Protein AF-I3S7K6-F1 (afdb_monomer_lite)

Structure (mmCIF, N/CA/C/O backbone):
data_AF-I3S7K6-F1
#
_entry.id   AF-I3S7K6-F1
#
loop_
_atom_site.group_PDB
_atom_site.id
_atom_site.type_symbol
_atom_site.label_atom_id
_atom_site.label_alt_id
_atom_site.label_comp_id
_atom_site.label_asym_id
_atom_site.label_entity_id
_atom_site.label_seq_id
_atom_site.pdbx_PDB_ins_code
_atom_site.Cartn_x
_atom_site.Cartn_y
_atom_site.Cartn_z
_atom_site.occupancy
_atom_site.B_iso_or_equiv
_atom_site.auth_seq_id
_atom_site.auth_comp_id
_atom_site.auth_asym_id
_atom_site.auth_atom_id
_atom_site.pdbx_PDB_model_num
ATOM 1 N N . MET A 1 1 ? 3.385 -11.908 -2.316 1.00 62.88 1 MET A N 1
ATOM 2 C CA . MET A 1 1 ? 3.476 -10.774 -3.257 1.00 62.88 1 MET A CA 1
ATOM 3 C C . MET A 1 1 ? 2.268 -10.832 -4.179 1.00 62.88 1 MET A C 1
ATOM 5 O O . MET A 1 1 ? 1.941 -11.919 -4.640 1.00 62.88 1 MET A O 1
ATOM 9 N N . MET A 1 2 ? 1.582 -9.712 -4.380 1.00 78.38 2 MET A N 1
ATOM 10 C CA . MET A 1 2 ? 0.401 -9.583 -5.239 1.00 78.38 2 MET A CA 1
ATOM 11 C C . MET A 1 2 ? 0.610 -8.304 -6.048 1.00 78.38 2 MET A C 1
ATOM 13 O O . MET A 1 2 ? 0.231 -7.264 -5.542 1.00 78.38 2 MET A O 1
ATOM 17 N N . PRO A 1 3 ? 1.261 -8.314 -7.224 1.00 75.12 3 PRO A N 1
ATOM 18 C CA . PRO A 1 3 ? 1.303 -7.109 -8.045 1.00 75.12 3 PRO A CA 1
ATOM 19 C C . PRO A 1 3 ? -0.123 -6.767 -8.487 1.00 75.12 3 PRO A C 1
ATOM 21 O O . PRO A 1 3 ? -0.871 -7.648 -8.923 1.00 75.12 3 PRO A O 1
ATOM 24 N N . VAL A 1 4 ? -0.511 -5.505 -8.337 1.00 77.06 4 VAL A N 1
ATOM 25 C CA . VAL A 1 4 ? -1.852 -5.018 -8.658 1.00 77.06 4 VAL A CA 1
ATOM 26 C C . VAL A 1 4 ? -1.750 -4.012 -9.777 1.00 77.06 4 VAL A C 1
ATOM 28 O O . VAL A 1 4 ? -1.205 -2.937 -9.586 1.00 77.06 4 VAL A O 1
ATOM 31 N N . SER A 1 5 ? -2.333 -4.352 -10.924 1.00 71.62 5 SER A N 1
ATOM 32 C CA . SER A 1 5 ? -2.438 -3.407 -12.026 1.00 71.62 5 SER A CA 1
ATOM 33 C C . SER A 1 5 ? -3.474 -2.334 -11.723 1.00 71.62 5 SER A C 1
ATOM 35 O O . SER A 1 5 ? -4.643 -2.653 -11.490 1.00 71.62 5 SER A O 1
ATOM 37 N N . GLY A 1 6 ? -3.087 -1.066 -11.849 1.00 65.19 6 GLY A N 1
ATOM 38 C CA . GLY A 1 6 ? -4.012 0.066 -11.722 1.00 65.19 6 GLY A CA 1
ATOM 39 C C . GLY A 1 6 ? -5.113 0.153 -12.796 1.00 65.19 6 GLY A C 1
ATOM 40 O O . GLY A 1 6 ? -5.958 1.040 -12.717 1.00 65.19 6 GLY A O 1
ATOM 41 N N . ILE A 1 7 ? -5.112 -0.719 -13.816 1.00 63.28 7 ILE A N 1
ATOM 42 C CA . ILE A 1 7 ? -6.109 -0.716 -14.908 1.00 63.28 7 ILE A CA 1
ATOM 43 C C . ILE A 1 7 ? -6.975 -1.981 -14.976 1.00 63.28 7 ILE A C 1
ATOM 45 O O . ILE A 1 7 ? -8.053 -1.941 -15.560 1.00 63.28 7 ILE A O 1
ATOM 49 N N . ASN A 1 8 ? -6.528 -3.095 -14.391 1.00 70.81 8 ASN A N 1
ATOM 50 C CA . ASN A 1 8 ? -7.178 -4.404 -14.511 1.00 70.81 8 ASN A CA 1
ATOM 51 C C . ASN A 1 8 ? -7.414 -5.019 -13.126 1.00 70.81 8 ASN A C 1
ATOM 53 O O . ASN A 1 8 ? -6.878 -6.081 -12.805 1.00 70.81 8 ASN A O 1
ATOM 57 N N . ILE A 1 9 ? -8.210 -4.340 -12.300 1.00 77.81 9 ILE A N 1
ATOM 58 C CA . ILE A 1 9 ? -8.563 -4.788 -10.952 1.00 77.81 9 ILE A CA 1
ATOM 59 C C . ILE A 1 9 ? -10.074 -4.717 -10.723 1.00 77.81 9 ILE A C 1
ATOM 61 O O . ILE A 1 9 ? -10.743 -3.772 -11.130 1.00 77.81 9 ILE A O 1
ATOM 65 N N . ALA A 1 10 ? -10.596 -5.729 -10.033 1.00 82.12 10 ALA A N 1
ATOM 66 C CA . ALA A 1 10 ? -11.910 -5.705 -9.412 1.00 82.12 10 ALA A CA 1
ATOM 67 C C . ALA A 1 10 ? -11.723 -5.879 -7.904 1.00 82.12 10 ALA A C 1
ATOM 69 O O . ALA A 1 10 ? -10.926 -6.710 -7.466 1.00 82.12 10 ALA A O 1
ATOM 70 N N . PHE A 1 11 ? -12.450 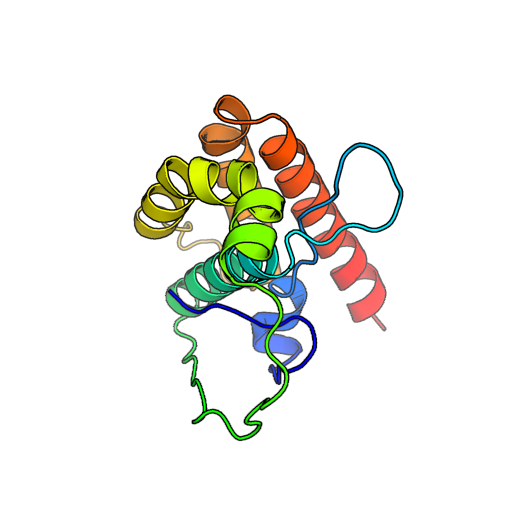-5.097 -7.115 1.00 87.19 11 PHE A N 1
ATOM 71 C CA . PHE A 1 11 ? -12.365 -5.130 -5.662 1.00 87.19 11 PHE A CA 1
ATOM 72 C C . PHE A 1 11 ? -13.729 -4.830 -5.042 1.00 87.19 11 PHE A C 1
ATOM 74 O O . PHE A 1 11 ? -14.579 -4.186 -5.659 1.00 87.19 11 PHE A O 1
ATOM 81 N N . ASN A 1 12 ? -13.937 -5.302 -3.814 1.00 90.69 12 ASN A N 1
ATOM 82 C CA . ASN A 1 12 ? -15.081 -4.882 -3.019 1.00 90.69 12 ASN A CA 1
ATOM 83 C C . ASN A 1 12 ? -14.754 -3.520 -2.389 1.00 90.69 12 ASN A C 1
ATOM 85 O O . ASN A 1 12 ? -13.824 -3.411 -1.588 1.00 90.69 12 ASN A O 1
ATOM 89 N N . ARG A 1 13 ? -15.518 -2.492 -2.775 1.00 90.38 13 ARG A N 1
ATOM 90 C CA . ARG A 1 13 ? -15.319 -1.107 -2.333 1.00 90.38 13 ARG A CA 1
ATOM 91 C C . ARG A 1 13 ? -15.381 -0.959 -0.812 1.00 90.38 13 ARG A C 1
ATOM 93 O O . ARG A 1 13 ? -14.544 -0.255 -0.266 1.00 90.38 13 ARG A O 1
ATOM 100 N N . GLU A 1 14 ? -16.330 -1.619 -0.158 1.00 90.00 14 GLU A N 1
ATOM 101 C CA . GLU A 1 14 ? -16.523 -1.545 1.297 1.00 90.00 14 GLU A CA 1
ATOM 102 C C . GLU A 1 14 ? -15.428 -2.300 2.051 1.00 90.00 14 GLU A C 1
ATOM 104 O O . GLU A 1 14 ? -15.006 -1.878 3.119 1.00 90.00 14 GLU A O 1
ATOM 109 N N . ALA A 1 15 ? -14.938 -3.407 1.489 1.00 91.56 15 ALA A N 1
ATOM 110 C CA . ALA A 1 15 ? -13.953 -4.239 2.172 1.00 91.56 15 ALA A CA 1
ATOM 111 C C . ALA A 1 15 ? -12.524 -3.683 2.086 1.00 91.56 15 ALA A C 1
ATOM 113 O O . ALA A 1 15 ? -11.760 -3.810 3.037 1.00 91.56 15 ALA A O 1
ATOM 114 N N . VAL A 1 16 ? -12.125 -3.146 0.925 1.00 91.62 16 VAL A N 1
ATOM 115 C CA . VAL A 1 16 ? -10.719 -2.777 0.669 1.00 91.62 16 VAL A CA 1
ATOM 116 C C . VAL A 1 16 ? -10.541 -1.459 -0.073 1.00 91.62 16 VAL A C 1
ATOM 118 O O . VAL A 1 16 ? -9.407 -1.089 -0.340 1.00 91.62 16 VAL A O 1
ATOM 121 N N . GLY A 1 17 ? -11.610 -0.735 -0.412 1.00 90.81 17 GLY A N 1
ATOM 122 C CA . GLY A 1 17 ? -11.538 0.505 -1.195 1.00 90.81 17 GLY A CA 1
ATOM 123 C C . GLY A 1 17 ? -10.483 1.522 -0.730 1.00 90.81 17 GLY A C 1
ATOM 124 O O . GLY A 1 17 ? -9.678 1.943 -1.563 1.00 90.81 17 GLY A O 1
ATOM 125 N N . PRO A 1 18 ? -10.394 1.846 0.573 1.00 92.12 18 PRO A N 1
ATOM 126 C CA . PRO A 1 18 ? -9.353 2.730 1.103 1.00 92.12 18 PRO A CA 1
ATOM 127 C C . PRO A 1 18 ? -7.928 2.232 0.841 1.00 92.12 18 PRO A C 1
ATOM 129 O O . PRO A 1 18 ? -7.022 3.036 0.660 1.00 92.12 18 PRO A O 1
ATOM 132 N N . ALA A 1 19 ? -7.721 0.914 0.768 1.00 91.44 19 ALA A N 1
ATOM 133 C CA . ALA A 1 19 ? -6.420 0.302 0.509 1.00 91.44 19 ALA A CA 1
ATOM 134 C C . ALA A 1 19 ? -5.970 0.397 -0.961 1.00 91.44 19 ALA A C 1
ATOM 136 O O . ALA A 1 19 ? -4.822 0.070 -1.264 1.00 91.44 19 ALA A O 1
ATOM 137 N N . LEU A 1 20 ? -6.830 0.855 -1.880 1.00 87.50 20 LEU A N 1
ATOM 138 C CA . LEU A 1 20 ? -6.481 1.105 -3.284 1.00 87.50 20 LEU A CA 1
ATOM 139 C C . LEU A 1 20 ? -5.826 2.489 -3.420 1.00 87.50 20 LEU A C 1
ATOM 141 O O . LEU A 1 20 ? -6.355 3.394 -4.063 1.00 87.50 20 LEU A O 1
ATOM 145 N N . ILE A 1 21 ? -4.671 2.643 -2.776 1.00 76.62 21 ILE A N 1
ATOM 146 C CA . ILE A 1 21 ? -3.908 3.890 -2.716 1.00 76.62 21 ILE A CA 1
ATOM 147 C C . ILE A 1 21 ? -3.127 4.151 -4.017 1.00 76.62 21 ILE A C 1
ATOM 149 O O . ILE A 1 21 ? -2.320 3.316 -4.424 1.00 76.62 21 ILE A O 1
ATOM 153 N N . PRO A 1 22 ? -3.269 5.326 -4.651 1.00 64.69 22 PRO A N 1
ATOM 154 C CA . PRO A 1 22 ? -2.347 5.778 -5.687 1.00 64.69 22 PRO A CA 1
ATOM 155 C C . PRO A 1 22 ? -1.151 6.461 -5.010 1.00 64.69 22 PRO A C 1
ATOM 157 O O . PRO A 1 22 ? -1.142 7.677 -4.832 1.00 64.69 22 PRO A O 1
ATOM 160 N N . ALA A 1 23 ? -0.172 5.692 -4.537 1.00 55.66 23 ALA A N 1
ATOM 161 C CA . ALA A 1 23 ? 0.835 6.220 -3.613 1.00 55.66 23 ALA A CA 1
ATOM 162 C C . ALA A 1 23 ? 2.272 6.165 -4.138 1.00 55.66 23 ALA A C 1
ATOM 164 O O . ALA A 1 23 ? 3.159 5.789 -3.386 1.00 55.66 23 ALA A O 1
ATOM 165 N N . LEU A 1 24 ? 2.532 6.585 -5.380 1.00 53.09 24 LEU A N 1
ATOM 166 C CA . LEU A 1 24 ? 3.887 6.930 -5.831 1.00 53.09 24 LEU A CA 1
ATOM 167 C C . LEU A 1 24 ? 3.850 8.139 -6.779 1.00 53.09 24 LEU A C 1
ATOM 169 O O . LEU A 1 24 ? 3.498 8.038 -7.951 1.00 53.09 24 LEU A O 1
ATOM 173 N N . LYS A 1 25 ? 4.226 9.314 -6.257 1.00 48.62 25 LYS A N 1
ATOM 174 C CA . LYS A 1 25 ? 4.380 10.552 -7.033 1.00 48.62 25 LYS A CA 1
ATOM 175 C C . LYS A 1 25 ? 5.856 10.783 -7.348 1.00 48.62 25 LYS A C 1
ATOM 177 O O . LYS A 1 25 ? 6.712 10.646 -6.479 1.00 48.62 25 LYS A O 1
ATOM 182 N N . LEU A 1 26 ? 6.146 11.160 -8.587 1.00 50.78 26 LEU A N 1
ATOM 183 C CA . LEU A 1 26 ? 7.501 11.405 -9.071 1.00 50.78 26 LEU A CA 1
ATOM 184 C C . LEU A 1 26 ? 7.959 12.849 -8.938 1.00 50.78 26 LEU A C 1
ATOM 186 O O . LEU A 1 26 ? 7.178 13.786 -9.115 1.00 50.78 26 LEU A O 1
ATOM 190 N N . ALA A 1 27 ? 9.267 13.010 -8.757 1.00 41.16 27 ALA A N 1
ATOM 191 C CA . ALA A 1 27 ? 9.950 14.268 -9.005 1.00 41.16 27 ALA A CA 1
ATOM 192 C C . ALA A 1 27 ? 10.075 14.512 -10.522 1.00 41.16 27 ALA A C 1
ATOM 194 O O . ALA A 1 27 ? 10.491 13.623 -11.261 1.00 41.16 27 ALA A O 1
ATOM 195 N N . GLY A 1 28 ? 9.739 15.721 -10.984 1.00 45.34 28 GLY A N 1
ATOM 196 C CA . GLY A 1 28 ? 10.164 16.223 -12.298 1.00 45.34 28 GLY A CA 1
ATOM 197 C C . GLY A 1 28 ? 9.065 16.639 -13.278 1.00 45.34 28 GLY A C 1
ATOM 198 O O . GLY A 1 28 ? 9.101 17.777 -13.725 1.00 45.34 28 GLY A O 1
ATOM 199 N N . GLU A 1 29 ? 8.106 15.777 -13.650 1.00 42.69 29 GLU A N 1
ATOM 200 C CA . GLU A 1 29 ? 7.391 15.992 -14.937 1.00 42.69 29 GLU A CA 1
ATOM 201 C C . GLU A 1 29 ? 5.895 15.628 -15.001 1.00 42.69 29 GLU A C 1
ATOM 203 O O . GLU A 1 29 ? 5.348 15.418 -16.079 1.00 42.69 29 GLU A O 1
ATOM 208 N N . GLY A 1 30 ? 5.161 15.563 -13.892 1.00 42.41 30 GLY A N 1
ATOM 209 C CA . GLY A 1 30 ? 3.688 15.508 -13.947 1.00 42.41 30 GLY A CA 1
ATOM 210 C C . GLY A 1 30 ? 3.043 14.243 -14.550 1.00 42.41 30 GLY A C 1
ATOM 211 O O . GLY A 1 30 ? 1.851 14.053 -14.333 1.00 42.41 30 GLY A O 1
ATOM 212 N N . LYS A 1 31 ? 3.774 13.348 -15.226 1.00 46.38 31 LYS A N 1
ATOM 213 C CA . LYS A 1 31 ? 3.367 11.974 -15.562 1.00 46.38 31 LYS A CA 1
ATOM 214 C C . LYS A 1 31 ? 4.592 11.099 -15.792 1.00 46.38 31 LYS A C 1
ATOM 216 O O . LYS A 1 31 ? 5.068 10.983 -16.911 1.00 46.38 31 LYS A O 1
ATOM 221 N N . PHE A 1 32 ? 5.024 10.401 -14.759 1.00 47.44 32 PHE A N 1
ATOM 222 C CA . PHE A 1 32 ? 5.657 9.108 -14.954 1.00 47.44 32 PHE A CA 1
ATOM 223 C C . PHE A 1 32 ? 5.075 8.183 -13.872 1.00 47.44 32 PHE A C 1
ATOM 225 O O . PHE A 1 32 ? 4.836 8.575 -12.731 1.00 47.44 32 PHE A O 1
ATOM 232 N N . ARG A 1 33 ? 4.718 6.978 -14.283 1.00 51.03 33 ARG A N 1
ATOM 233 C CA . ARG A 1 33 ? 4.445 5.861 -13.391 1.00 51.03 33 ARG A CA 1
ATOM 234 C C . ARG A 1 33 ? 5.743 5.074 -13.368 1.00 51.03 33 ARG A C 1
ATOM 236 O O . ARG A 1 33 ? 6.310 4.857 -14.440 1.00 51.03 33 ARG A O 1
ATOM 243 N N . TRP A 1 34 ? 6.206 4.612 -12.212 1.00 51.53 34 TRP A N 1
ATOM 244 C CA . TRP A 1 34 ? 7.078 3.439 -12.240 1.00 51.53 34 TRP A CA 1
ATOM 245 C C . TRP A 1 34 ? 6.156 2.259 -12.501 1.00 51.53 34 TRP A C 1
ATOM 247 O O . TRP A 1 34 ? 5.825 1.564 -11.557 1.00 51.53 34 TRP A O 1
ATOM 257 N N . GLU A 1 35 ? 5.631 2.131 -13.722 1.00 67.25 35 GLU A N 1
ATOM 258 C CA . GLU A 1 35 ? 4.456 1.304 -14.038 1.00 67.25 35 GLU A CA 1
ATOM 259 C C . GLU A 1 35 ? 4.475 -0.020 -13.271 1.00 67.25 35 GLU A C 1
ATOM 261 O O . GLU A 1 35 ? 3.572 -0.306 -12.488 1.00 67.25 35 GLU A O 1
ATOM 266 N N . THR A 1 36 ? 5.585 -0.749 -13.387 1.00 72.62 36 THR A N 1
ATOM 267 C CA . THR A 1 36 ? 5.759 -2.040 -12.729 1.00 72.62 36 THR A CA 1
ATOM 268 C C . THR A 1 36 ? 5.986 -1.931 -11.216 1.00 72.62 36 THR A C 1
ATOM 270 O O . THR A 1 36 ? 5.397 -2.689 -10.447 1.00 72.62 36 THR A O 1
ATOM 273 N N . VAL A 1 37 ? 6.845 -1.018 -10.755 1.00 78.69 37 VAL A N 1
ATOM 274 C CA . VAL A 1 37 ? 7.209 -0.898 -9.326 1.00 78.69 37 VAL A CA 1
ATOM 275 C C . VAL A 1 37 ? 6.055 -0.330 -8.499 1.00 78.69 37 VAL A C 1
ATOM 277 O O . VAL A 1 37 ? 5.847 -0.758 -7.368 1.00 78.69 37 VAL A O 1
ATOM 280 N N . GLU A 1 38 ? 5.263 0.572 -9.069 1.00 78.88 38 GLU A N 1
ATOM 281 C CA . GLU A 1 38 ? 4.036 1.096 -8.477 1.00 78.88 38 GLU A CA 1
ATOM 282 C C . GLU A 1 38 ? 2.972 0.010 -8.356 1.00 78.88 38 GLU A C 1
ATOM 284 O O . GLU A 1 38 ? 2.418 -0.171 -7.272 1.00 78.88 38 GLU A O 1
ATOM 289 N N . ASP A 1 39 ? 2.754 -0.780 -9.410 1.00 81.19 39 ASP A N 1
ATOM 290 C CA . ASP A 1 39 ? 1.843 -1.925 -9.357 1.00 81.19 39 ASP A CA 1
ATOM 291 C C . ASP A 1 39 ? 2.276 -2.935 -8.269 1.00 81.19 39 ASP A C 1
ATOM 293 O O . ASP A 1 39 ? 1.440 -3.510 -7.559 1.00 81.19 39 ASP A O 1
ATOM 297 N N . ILE A 1 40 ? 3.587 -3.144 -8.086 1.00 86.12 40 ILE A N 1
ATOM 298 C CA . ILE A 1 40 ? 4.116 -3.990 -7.007 1.00 86.12 40 ILE A CA 1
ATOM 299 C C . ILE A 1 40 ? 3.902 -3.334 -5.634 1.00 86.12 40 ILE A C 1
ATOM 301 O O . ILE A 1 40 ? 3.426 -4.013 -4.725 1.00 86.12 40 ILE A O 1
ATOM 305 N N . TRP A 1 41 ? 4.221 -2.048 -5.471 1.00 87.69 41 TRP A N 1
ATOM 306 C CA . TRP A 1 41 ? 4.039 -1.286 -4.228 1.00 87.69 41 TRP A CA 1
ATOM 307 C C . TRP A 1 41 ? 2.583 -1.310 -3.761 1.00 87.69 41 TRP A C 1
ATOM 309 O O . TRP A 1 41 ? 2.288 -1.829 -2.684 1.00 87.69 41 TRP A O 1
ATOM 319 N N . CYS A 1 42 ? 1.664 -0.827 -4.600 1.00 87.38 42 CYS A N 1
ATOM 320 C CA . CYS A 1 42 ? 0.230 -0.787 -4.316 1.00 87.38 42 CYS A CA 1
ATOM 321 C C . CYS A 1 42 ? -0.299 -2.188 -3.997 1.00 87.38 42 CYS A C 1
ATOM 323 O O . CYS A 1 42 ? -1.072 -2.391 -3.059 1.00 87.38 42 CYS A O 1
ATOM 325 N N . GLY A 1 43 ? 0.192 -3.172 -4.745 1.00 89.69 43 GLY A N 1
ATOM 326 C CA . GLY A 1 43 ? -0.100 -4.572 -4.541 1.00 89.69 43 GLY A CA 1
ATOM 327 C C . GLY A 1 43 ? 0.366 -5.149 -3.199 1.00 89.69 43 GLY A C 1
ATOM 328 O O . GLY A 1 43 ? -0.355 -5.918 -2.562 1.00 89.69 43 GLY A O 1
ATOM 329 N N . MET A 1 44 ? 1.553 -4.771 -2.723 1.00 91.88 44 MET A N 1
ATOM 330 C CA . MET A 1 44 ? 2.045 -5.171 -1.402 1.00 91.88 44 MET A CA 1
ATOM 331 C C . MET A 1 44 ? 1.278 -4.483 -0.274 1.00 91.88 44 MET A C 1
ATOM 333 O O . MET A 1 44 ? 0.929 -5.160 0.694 1.00 91.88 44 MET A O 1
ATOM 337 N N . CYS A 1 45 ? 0.948 -3.198 -0.428 1.00 92.94 45 CYS A N 1
ATOM 338 C CA . CYS A 1 45 ? 0.117 -2.464 0.524 1.00 92.94 45 CYS A CA 1
ATOM 339 C C . CYS A 1 45 ? -1.231 -3.161 0.726 1.00 92.94 45 CYS A C 1
ATOM 341 O O . CYS A 1 45 ? -1.544 -3.598 1.833 1.00 92.94 45 CYS A O 1
ATOM 343 N N . VAL A 1 46 ? -2.001 -3.362 -0.349 1.00 92.38 46 VAL A N 1
AT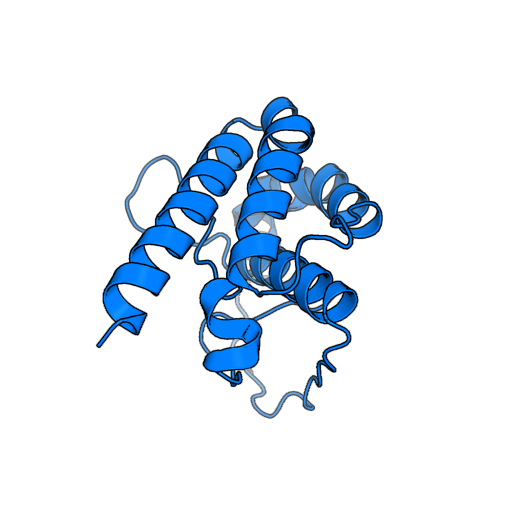OM 344 C CA . VAL A 1 46 ? -3.314 -4.011 -0.231 1.00 92.38 46 VAL A CA 1
ATOM 345 C C . VAL A 1 46 ? -3.192 -5.452 0.264 1.00 92.38 46 VAL A C 1
ATOM 347 O O . VAL A 1 46 ? -4.035 -5.900 1.033 1.00 92.38 46 VAL A O 1
ATOM 350 N N . LYS A 1 47 ? -2.120 -6.176 -0.090 1.00 93.44 47 LYS A N 1
ATOM 351 C CA . LYS A 1 47 ? -1.920 -7.552 0.381 1.00 93.44 47 LYS A CA 1
ATOM 352 C C . LYS A 1 47 ? -1.731 -7.633 1.892 1.00 93.44 47 LYS A C 1
ATOM 354 O O . LYS A 1 47 ? -2.337 -8.505 2.507 1.00 93.44 47 LYS A O 1
ATOM 359 N N . VAL A 1 48 ? -0.923 -6.750 2.480 1.00 95.44 48 VAL A N 1
ATOM 360 C CA . VAL A 1 48 ? -0.732 -6.704 3.939 1.00 95.44 48 VAL A CA 1
ATOM 361 C C . VAL A 1 48 ? -2.055 -6.403 4.644 1.00 95.44 48 VAL A C 1
ATOM 363 O O . VAL A 1 48 ? -2.375 -7.052 5.636 1.00 95.44 48 VAL A O 1
ATOM 366 N N . ILE A 1 49 ? -2.851 -5.480 4.100 1.00 95.75 49 ILE A N 1
ATOM 367 C CA . ILE A 1 49 ? -4.165 -5.125 4.656 1.00 95.75 49 ILE A CA 1
ATOM 368 C C . ILE A 1 49 ? -5.140 -6.297 4.545 1.00 95.75 49 ILE A C 1
ATOM 370 O O . ILE A 1 49 ? -5.767 -6.667 5.534 1.00 95.75 49 ILE A O 1
ATOM 374 N N . CYS A 1 50 ? -5.242 -6.927 3.373 1.00 95.31 50 CYS A N 1
ATOM 375 C CA . CYS A 1 50 ? -6.094 -8.096 3.185 1.00 95.31 50 CYS A CA 1
ATOM 376 C C . CYS A 1 50 ? -5.716 -9.230 4.140 1.00 95.31 50 CYS A C 1
ATOM 378 O O . CYS A 1 50 ? -6.602 -9.814 4.753 1.00 95.31 50 CYS A O 1
ATOM 380 N N . ASP A 1 51 ? -4.423 -9.517 4.305 1.00 95.94 51 ASP A N 1
ATOM 381 C CA . ASP A 1 51 ? -3.967 -10.561 5.227 1.00 95.94 51 ASP A CA 1
ATOM 382 C C . ASP A 1 51 ? -4.329 -10.247 6.675 1.00 95.94 51 ASP A C 1
ATOM 384 O O . ASP A 1 51 ? -4.791 -11.130 7.396 1.00 95.94 51 ASP A O 1
ATOM 388 N N . HIS A 1 52 ? -4.151 -8.991 7.087 1.00 97.62 52 HIS A N 1
ATOM 389 C CA . HIS A 1 52 ? -4.487 -8.534 8.432 1.00 97.62 52 HIS A CA 1
ATOM 390 C C . HIS A 1 52 ? -5.989 -8.627 8.722 1.00 97.62 52 HIS A C 1
ATOM 392 O O . HIS A 1 52 ? -6.387 -9.101 9.783 1.00 97.62 52 HIS A O 1
ATOM 398 N N . LEU A 1 53 ? -6.826 -8.245 7.755 1.00 97.12 53 LEU A N 1
ATOM 399 C CA . LEU A 1 53 ? -8.287 -8.298 7.858 1.00 97.12 53 LEU A CA 1
ATOM 400 C C . LEU A 1 53 ? -8.875 -9.696 7.576 1.00 97.12 53 LEU A C 1
ATOM 402 O O . LEU A 1 53 ? -10.092 -9.871 7.608 1.00 97.12 53 LEU A O 1
ATOM 406 N N . GLY A 1 54 ? -8.042 -10.700 7.276 1.00 96.31 54 GLY A N 1
ATOM 407 C CA . GLY A 1 54 ? -8.495 -12.058 6.954 1.00 96.31 54 GLY A CA 1
ATOM 408 C C . GLY A 1 54 ? -9.238 -12.171 5.615 1.00 96.31 54 GLY A C 1
ATOM 409 O O . GLY A 1 54 ? -10.048 -13.079 5.422 1.00 96.31 54 GLY A O 1
ATOM 410 N N . LEU A 1 55 ? -8.982 -11.252 4.684 1.00 94.75 55 LEU A N 1
ATOM 411 C CA . LEU A 1 55 ? -9.619 -11.187 3.375 1.00 94.75 55 LEU A CA 1
ATOM 412 C C . LEU A 1 55 ? -8.840 -11.996 2.333 1.00 94.75 55 LEU A C 1
ATOM 414 O O . LEU A 1 55 ? -7.631 -11.853 2.153 1.00 94.75 55 LEU A O 1
ATOM 418 N N . GLY A 1 56 ? -9.565 -12.831 1.592 1.00 90.94 56 GLY A N 1
ATOM 419 C CA . GLY A 1 56 ? -8.997 -13.618 0.504 1.00 90.94 56 GLY A CA 1
ATOM 420 C C . GLY A 1 56 ? -8.738 -12.779 -0.747 1.00 90.94 56 GLY A C 1
ATOM 421 O O . GLY A 1 56 ? -9.626 -12.087 -1.241 1.00 90.94 56 GLY A O 1
ATOM 422 N N . VAL A 1 57 ? -7.543 -12.918 -1.317 1.00 87.75 57 VAL A N 1
ATOM 423 C CA . VAL A 1 57 ? -7.192 -12.380 -2.636 1.00 87.75 57 VAL A CA 1
ATOM 424 C C . VAL A 1 57 ? -7.145 -13.519 -3.649 1.00 87.75 57 VAL A C 1
ATOM 426 O O . VAL A 1 57 ? -6.520 -14.551 -3.403 1.00 87.75 57 VAL A O 1
ATOM 429 N N . LYS A 1 58 ? -7.747 -13.314 -4.825 1.00 84.44 58 LYS A N 1
ATOM 430 C CA . LYS A 1 58 ? -7.663 -14.246 -5.953 1.00 84.44 58 LYS A CA 1
ATOM 431 C C . LYS A 1 58 ? -7.087 -13.550 -7.179 1.00 84.44 58 LYS A C 1
ATOM 433 O O . LYS A 1 58 ? -7.677 -12.599 -7.681 1.00 84.44 58 LYS A O 1
ATOM 438 N N . SER A 1 59 ? -5.983 -14.073 -7.703 1.00 75.31 59 SER A N 1
ATOM 439 C CA . SER A 1 59 ? -5.505 -13.738 -9.043 1.00 75.31 59 SER A CA 1
ATOM 440 C C . SER A 1 59 ? -6.119 -14.695 -10.068 1.00 75.31 59 SER A C 1
ATOM 442 O O . SER A 1 59 ? -6.206 -15.907 -9.855 1.00 75.31 59 SER A O 1
ATOM 444 N N . GLY A 1 60 ? -6.617 -14.140 -11.172 1.00 72.00 60 GLY A N 1
ATOM 445 C CA . GLY A 1 60 ? -7.053 -14.924 -12.326 1.00 72.00 60 GLY A CA 1
ATOM 446 C C . GLY A 1 60 ? -5.868 -15.372 -13.181 1.00 72.00 60 GLY A C 1
ATOM 447 O O . GLY A 1 60 ? -4.756 -14.865 -13.037 1.00 72.00 60 GLY A O 1
ATOM 448 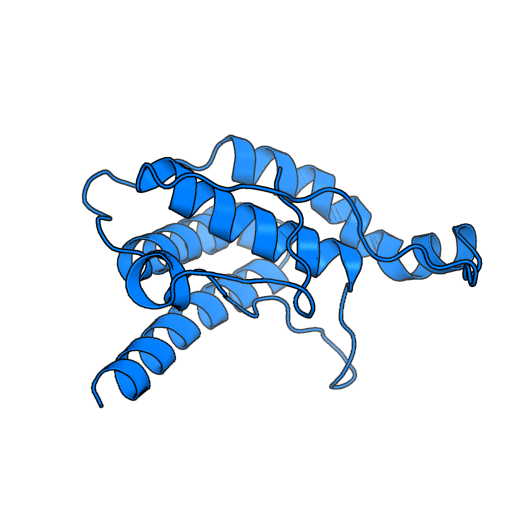N N . LEU A 1 61 ? -6.120 -16.298 -14.109 1.00 71.81 61 LEU A N 1
ATOM 449 C CA . LEU A 1 61 ? -5.183 -16.547 -15.204 1.00 71.81 61 LEU A CA 1
ATOM 450 C C . LEU A 1 61 ? -5.084 -15.285 -16.080 1.00 71.81 61 LEU A C 1
ATOM 452 O O . LEU A 1 61 ? -6.074 -14.561 -16.208 1.00 71.81 61 LEU A O 1
ATOM 456 N N . PRO A 1 62 ? -3.923 -14.995 -16.688 1.00 68.31 62 PRO A N 1
ATOM 457 C CA . PRO A 1 62 ? -3.810 -13.879 -17.616 1.00 68.31 62 PRO A CA 1
ATOM 458 C C . PRO A 1 62 ? -4.727 -14.122 -18.822 1.00 68.31 62 PRO A C 1
ATOM 460 O O . PRO A 1 62 ? -4.503 -15.039 -19.607 1.00 68.31 62 PRO A O 1
ATOM 463 N N . TYR A 1 63 ? -5.766 -13.298 -18.967 1.00 65.81 63 TYR A N 1
ATOM 464 C CA . TYR A 1 63 ? -6.713 -13.387 -20.087 1.00 65.81 63 TYR A CA 1
ATOM 465 C C . TYR A 1 63 ? -6.282 -12.563 -21.307 1.00 65.81 63 TYR A C 1
ATOM 467 O O . TYR A 1 63 ? -6.828 -12.739 -22.393 1.00 65.81 63 TYR A O 1
ATOM 475 N N . VAL A 1 64 ? -5.305 -11.665 -21.139 1.00 68.81 64 VAL A N 1
ATOM 476 C CA . VAL A 1 64 ? -4.787 -10.797 -22.201 1.00 68.81 64 VAL A CA 1
ATOM 477 C C . VAL A 1 64 ? -3.332 -11.157 -22.467 1.00 68.81 64 VAL A C 1
ATOM 479 O O . VAL A 1 64 ? -2.470 -10.968 -21.611 1.00 68.81 64 VAL A O 1
ATOM 482 N N . TRP A 1 65 ? -3.059 -11.654 -23.672 1.00 73.75 65 TRP A N 1
ATOM 483 C CA . TRP A 1 65 ? -1.705 -11.911 -24.148 1.00 73.75 65 TRP A CA 1
ATOM 484 C C . TRP A 1 65 ? -1.286 -10.809 -25.121 1.00 73.75 65 TRP A C 1
ATOM 486 O O . TRP A 1 65 ? -1.848 -10.693 -26.210 1.00 73.75 65 TRP A O 1
ATOM 496 N N . ARG A 1 66 ? -0.305 -9.986 -24.737 1.00 68.12 66 ARG A N 1
ATOM 497 C CA . ARG A 1 66 ? 0.267 -8.962 -25.622 1.00 68.12 66 ARG A CA 1
ATOM 498 C C . ARG A 1 66 ? 1.428 -9.550 -26.422 1.00 68.12 66 ARG A C 1
ATOM 500 O O . ARG A 1 66 ? 2.375 -10.092 -25.852 1.00 68.12 66 ARG A O 1
ATOM 507 N N . THR A 1 67 ? 1.342 -9.449 -27.744 1.00 74.69 67 THR A N 1
ATOM 508 C CA . THR A 1 67 ? 2.400 -9.866 -28.680 1.00 74.69 67 THR A CA 1
ATOM 509 C C . THR A 1 67 ? 3.403 -8.754 -28.961 1.00 74.69 67 THR A C 1
ATOM 511 O O . THR A 1 67 ? 4.557 -9.045 -29.260 1.00 74.69 67 THR A O 1
ATOM 514 N N . GLU A 1 68 ? 2.994 -7.493 -28.821 1.00 71.31 68 GLU A N 1
ATOM 515 C CA . GLU A 1 68 ? 3.908 -6.353 -28.823 1.00 71.31 68 GLU A CA 1
ATOM 516 C C . GLU A 1 68 ? 4.706 -6.343 -27.518 1.00 71.31 68 GLU A C 1
ATOM 518 O O . GLU A 1 68 ? 4.141 -6.297 -26.422 1.00 71.31 68 GLU A O 1
ATOM 523 N N . ARG A 1 69 ? 6.031 -6.412 -27.641 1.00 64.62 69 ARG A N 1
ATOM 524 C CA . ARG A 1 69 ? 6.963 -6.273 -26.525 1.00 64.62 69 ARG A CA 1
ATOM 525 C C . ARG A 1 69 ? 7.919 -5.140 -26.856 1.00 64.62 69 ARG A C 1
ATOM 527 O O . ARG A 1 69 ? 8.523 -5.145 -27.925 1.00 64.62 69 ARG A O 1
ATOM 534 N N . GLY A 1 70 ? 8.031 -4.177 -25.944 1.00 71.12 70 GLY A N 1
ATOM 535 C CA . GLY A 1 70 ? 9.145 -3.236 -25.963 1.00 71.12 70 GLY A CA 1
ATOM 536 C C . GLY A 1 70 ? 10.463 -3.962 -25.686 1.00 71.12 70 GLY A C 1
ATOM 537 O O . GLY A 1 70 ? 10.472 -5.123 -25.266 1.00 71.12 70 GLY A O 1
ATOM 538 N N . ASP A 1 71 ? 11.580 -3.279 -25.910 1.00 85.06 71 ASP A N 1
ATOM 539 C CA . ASP A 1 71 ? 12.888 -3.817 -25.552 1.00 85.06 71 ASP A CA 1
ATOM 540 C C . ASP A 1 71 ? 12.999 -3.966 -24.024 1.00 85.06 71 ASP A C 1
ATOM 542 O O . ASP A 1 71 ? 12.820 -3.011 -23.262 1.00 85.06 71 ASP A O 1
ATOM 546 N N . ALA A 1 72 ? 13.270 -5.190 -23.566 1.00 81.38 72 ALA A N 1
ATOM 547 C CA . ALA A 1 72 ? 13.316 -5.506 -22.142 1.00 81.38 72 ALA A CA 1
ATOM 548 C C . ALA A 1 72 ? 14.480 -4.806 -21.421 1.00 81.38 72 ALA A C 1
ATOM 550 O O . ALA A 1 72 ? 14.346 -4.435 -20.256 1.00 81.38 72 ALA A O 1
ATOM 551 N N . ILE A 1 73 ? 15.610 -4.603 -22.105 1.00 85.94 73 ILE A N 1
ATOM 552 C CA . ILE A 1 73 ? 16.783 -3.934 -21.541 1.00 85.94 73 ILE A CA 1
ATOM 553 C C . ILE A 1 73 ? 16.509 -2.435 -21.417 1.00 85.94 73 ILE A C 1
ATOM 555 O O . ILE A 1 73 ? 16.839 -1.840 -20.394 1.00 85.94 73 ILE A O 1
ATOM 559 N N . GLU A 1 74 ? 15.891 -1.812 -22.420 1.00 84.06 74 GLU A N 1
ATOM 560 C CA . GLU A 1 74 ? 15.478 -0.409 -22.340 1.00 84.06 74 GLU A CA 1
ATOM 561 C C . GLU A 1 74 ? 14.432 -0.182 -21.249 1.00 84.06 74 GLU A C 1
ATOM 563 O O . GLU A 1 74 ? 14.531 0.799 -20.514 1.00 84.06 74 GLU A O 1
ATOM 568 N N . SER A 1 75 ? 13.465 -1.093 -21.103 1.00 79.00 75 SER A N 1
ATOM 569 C CA . SER A 1 75 ? 12.479 -1.039 -20.018 1.00 79.00 75 SER A CA 1
ATOM 570 C C . SER A 1 75 ? 13.152 -1.127 -18.649 1.00 79.00 75 SER A C 1
ATOM 572 O O . SER A 1 75 ? 12.913 -0.284 -17.789 1.00 79.00 75 SER A O 1
ATOM 574 N N . LEU A 1 76 ? 14.059 -2.093 -18.464 1.00 81.31 76 LEU A N 1
ATOM 575 C CA . LEU A 1 76 ? 14.784 -2.252 -17.205 1.00 81.31 76 LEU A CA 1
ATOM 576 C C . LEU A 1 76 ? 15.646 -1.028 -16.887 1.00 81.31 76 LEU A C 1
ATOM 578 O O . LEU A 1 76 ? 15.675 -0.588 -15.745 1.00 81.31 76 LEU A O 1
ATOM 582 N N . LYS A 1 77 ? 16.322 -0.444 -17.885 1.00 83.06 77 LYS A N 1
ATOM 583 C CA . LYS A 1 77 ? 17.109 0.786 -17.700 1.00 83.06 77 LYS A CA 1
ATOM 584 C C . LYS A 1 77 ? 16.250 1.955 -17.219 1.00 83.06 77 LYS A C 1
ATOM 586 O O . LYS A 1 77 ? 16.726 2.738 -16.405 1.00 83.06 77 LYS A O 1
ATOM 591 N N . LYS A 1 78 ? 15.008 2.071 -17.704 1.00 78.31 78 LYS A N 1
ATOM 592 C CA . LYS A 1 78 ? 14.060 3.110 -17.267 1.00 78.31 78 LYS A CA 1
ATOM 593 C C . LYS A 1 78 ? 13.591 2.893 -15.828 1.00 78.31 78 LYS A C 1
ATOM 595 O O . LYS A 1 78 ? 13.434 3.862 -15.098 1.00 78.31 78 LYS A O 1
ATOM 600 N N . GLU A 1 79 ? 13.395 1.642 -15.419 1.00 78.62 79 GLU A N 1
ATOM 601 C CA . GLU A 1 79 ? 12.882 1.293 -14.086 1.00 78.62 79 GLU A CA 1
ATOM 602 C C . GLU A 1 79 ? 13.981 1.000 -13.046 1.00 78.62 79 GLU A C 1
ATOM 604 O O . GLU A 1 79 ? 13.675 0.725 -11.888 1.00 78.62 79 GLU A O 1
ATOM 609 N N . TRP A 1 80 ? 15.259 1.072 -13.430 1.00 82.19 80 TRP A N 1
ATOM 610 C CA . TRP A 1 80 ? 16.386 0.543 -12.654 1.00 82.19 80 TRP A CA 1
ATOM 611 C C . TRP A 1 80 ? 16.484 1.079 -11.223 1.00 82.19 80 TRP A C 1
ATOM 613 O O . TRP A 1 80 ? 16.723 0.304 -10.300 1.00 82.19 80 TRP A O 1
ATOM 623 N N . GLU A 1 81 ? 16.275 2.380 -11.011 1.00 81.88 81 GLU A N 1
ATOM 624 C CA . GLU A 1 81 ? 16.328 2.949 -9.657 1.00 81.88 81 GLU A CA 1
ATOM 625 C C . GLU A 1 81 ? 15.176 2.438 -8.780 1.00 81.88 81 GLU A C 1
ATOM 627 O O . GLU A 1 81 ? 15.401 2.067 -7.632 1.00 81.88 81 GLU A O 1
ATOM 632 N N . GLY A 1 82 ? 13.968 2.302 -9.334 1.00 81.19 82 GLY A N 1
ATOM 633 C CA . GLY A 1 82 ? 12.844 1.676 -8.638 1.00 81.19 82 GLY A CA 1
ATOM 634 C C . GLY A 1 82 ? 13.109 0.204 -8.312 1.00 81.19 82 GLY A C 1
ATOM 635 O O . GLY A 1 82 ? 12.784 -0.249 -7.220 1.00 81.19 82 GLY A O 1
ATOM 636 N N . VAL A 1 83 ? 13.763 -0.532 -9.219 1.00 84.69 83 VAL A N 1
ATOM 637 C CA . VAL A 1 83 ? 14.165 -1.929 -8.983 1.00 84.69 83 VAL A CA 1
ATOM 638 C C . VAL A 1 83 ? 15.170 -2.040 -7.836 1.00 84.69 83 VAL A C 1
ATOM 640 O O . VAL A 1 83 ? 15.021 -2.938 -7.013 1.00 84.69 83 VAL A O 1
ATOM 643 N N . LYS A 1 84 ? 16.152 -1.136 -7.727 1.00 87.81 84 LYS A N 1
ATOM 644 C CA . LYS A 1 84 ? 17.087 -1.127 -6.587 1.00 87.81 84 LYS A CA 1
ATOM 645 C C . LYS A 1 84 ? 16.368 -0.931 -5.258 1.00 87.81 84 LYS A C 1
ATOM 647 O O . LYS A 1 84 ? 16.638 -1.660 -4.312 1.00 87.81 84 LYS A O 1
ATOM 652 N N . LEU A 1 85 ? 15.414 0.001 -5.200 1.00 88.31 85 LEU A N 1
ATOM 653 C CA . LEU A 1 85 ? 14.635 0.256 -3.984 1.00 88.31 85 LEU A CA 1
ATOM 654 C C . LEU A 1 85 ? 13.839 -0.978 -3.525 1.00 88.31 85 LEU A C 1
ATOM 656 O O . LEU A 1 85 ? 13.500 -1.090 -2.347 1.00 88.31 85 LEU A O 1
ATOM 660 N N . MET A 1 86 ? 13.573 -1.946 -4.411 1.00 88.69 86 MET A N 1
ATOM 661 C CA . MET A 1 86 ? 12.912 -3.198 -4.031 1.00 88.69 86 MET A CA 1
ATOM 662 C C . MET A 1 86 ? 13.725 -4.046 -3.048 1.00 88.69 86 MET A C 1
ATOM 664 O O . MET A 1 86 ? 13.121 -4.854 -2.338 1.00 88.69 86 MET A O 1
ATOM 668 N N . GLU A 1 87 ? 15.048 -3.863 -2.973 1.00 92.25 87 GLU A N 1
ATOM 669 C CA . GLU A 1 87 ? 15.893 -4.541 -1.983 1.00 92.25 87 GLU A CA 1
ATOM 670 C C . GLU A 1 87 ? 15.508 -4.164 -0.546 1.00 92.25 87 GLU A C 1
ATOM 672 O O . GLU A 1 87 ? 15.558 -5.022 0.332 1.00 92.25 87 GLU A O 1
ATOM 677 N N . ASP A 1 88 ? 15.025 -2.938 -0.319 1.00 93.31 88 ASP A N 1
ATOM 678 C CA . ASP A 1 88 ? 14.519 -2.477 0.979 1.00 93.31 88 ASP A CA 1
ATOM 679 C C . ASP A 1 88 ? 12.999 -2.661 1.112 1.00 93.31 88 ASP A C 1
ATOM 681 O O . ASP A 1 88 ? 12.486 -3.073 2.158 1.00 93.31 88 ASP A O 1
ATOM 685 N N . VAL A 1 89 ? 12.253 -2.396 0.034 1.00 91.56 89 VAL A N 1
ATOM 686 C CA . VAL A 1 89 ? 10.783 -2.410 0.046 1.00 91.56 89 VAL A CA 1
ATOM 687 C C . VAL A 1 89 ? 10.223 -3.823 0.246 1.00 91.56 89 VAL A C 1
ATOM 689 O O . VAL A 1 89 ? 9.286 -4.005 1.029 1.00 91.56 89 VAL A O 1
ATOM 692 N N . VAL A 1 90 ? 10.758 -4.847 -0.435 1.00 92.88 90 VAL A N 1
ATOM 693 C CA . VAL A 1 90 ? 10.215 -6.215 -0.312 1.00 92.88 90 VAL A CA 1
ATOM 694 C C . VAL A 1 90 ? 10.385 -6.766 1.112 1.00 92.88 90 VAL A C 1
ATOM 696 O O . VAL A 1 90 ? 9.381 -7.225 1.671 1.00 92.88 90 VAL A O 1
ATOM 699 N N . PRO A 1 91 ? 11.579 -6.720 1.741 1.00 95.19 91 PRO A N 1
ATOM 700 C CA . PRO A 1 91 ? 11.744 -7.181 3.121 1.00 95.19 91 PRO A CA 1
ATOM 701 C C . PRO A 1 91 ? 10.899 -6.388 4.117 1.00 95.19 91 PRO A C 1
ATOM 703 O O . PRO A 1 91 ? 10.331 -6.975 5.043 1.00 95.19 91 PRO A O 1
ATOM 706 N N . PHE A 1 92 ? 10.746 -5.076 3.899 1.00 95.81 92 PHE A N 1
ATOM 707 C CA . PHE A 1 92 ? 9.846 -4.249 4.694 1.00 95.81 92 PHE A CA 1
ATOM 708 C C . PHE A 1 92 ? 8.428 -4.834 4.694 1.00 95.81 92 PHE A C 1
ATOM 710 O O . PHE A 1 92 ? 7.955 -5.257 5.747 1.00 95.81 92 PHE A O 1
ATOM 717 N N . PHE A 1 93 ? 7.780 -4.992 3.535 1.00 95.00 93 PHE A N 1
ATOM 718 C CA . PHE A 1 93 ? 6.404 -5.510 3.484 1.00 95.00 93 PHE A CA 1
ATOM 719 C C . PHE A 1 93 ? 6.263 -6.962 3.955 1.00 95.00 93 PHE A C 1
ATOM 721 O O . PHE A 1 93 ? 5.205 -7.344 4.449 1.00 95.00 93 PHE A O 1
ATOM 728 N N . GLN A 1 94 ? 7.311 -7.784 3.848 1.00 94.19 94 GLN A N 1
ATOM 729 C CA . GLN A 1 94 ? 7.310 -9.130 4.436 1.00 94.19 94 GLN A CA 1
ATOM 730 C C . GLN A 1 94 ? 7.301 -9.102 5.975 1.00 94.19 94 GLN A C 1
ATOM 732 O O . GLN A 1 94 ? 6.740 -10.003 6.615 1.00 94.19 94 GLN A O 1
ATOM 737 N N . SER A 1 95 ? 7.900 -8.072 6.577 1.00 95.75 95 SER A N 1
ATOM 738 C CA . SER A 1 95 ? 8.026 -7.922 8.030 1.00 95.75 95 SER A CA 1
ATOM 739 C C . SER A 1 95 ? 6.912 -7.098 8.682 1.00 95.75 95 SER A C 1
ATOM 741 O O . SER A 1 95 ? 6.624 -7.328 9.855 1.00 95.75 95 SER A O 1
ATOM 743 N N . VAL A 1 96 ? 6.243 -6.204 7.942 1.00 95.62 96 VAL A N 1
ATOM 744 C CA . VAL A 1 96 ? 5.156 -5.362 8.470 1.00 95.62 96 VAL A CA 1
ATOM 745 C C . VAL A 1 96 ? 4.065 -6.215 9.117 1.00 95.62 96 VAL A C 1
ATOM 747 O O . VAL A 1 96 ? 3.592 -7.206 8.554 1.00 95.62 96 VAL A O 1
ATOM 750 N N . ARG A 1 97 ? 3.650 -5.815 10.318 1.00 96.19 97 ARG A N 1
ATOM 751 C CA . ARG A 1 97 ? 2.490 -6.349 11.035 1.00 96.19 97 ARG A CA 1
ATOM 752 C C . ARG A 1 97 ? 1.686 -5.170 11.557 1.00 96.19 97 ARG A C 1
ATOM 754 O O . ARG A 1 97 ? 2.246 -4.308 12.227 1.00 96.19 97 ARG A O 1
ATOM 761 N N . LEU A 1 98 ? 0.400 -5.134 11.230 1.00 97.81 98 LEU A N 1
ATOM 762 C CA . LEU A 1 98 ? -0.501 -4.081 11.688 1.00 97.81 98 LEU A CA 1
ATOM 763 C C . LEU A 1 98 ? -1.044 -4.429 13.086 1.00 97.81 98 LEU A C 1
ATOM 765 O O . LEU A 1 98 ? -1.152 -5.611 13.433 1.00 97.81 98 LEU A O 1
ATOM 769 N N . PRO A 1 99 ? -1.360 -3.427 13.923 1.00 97.88 99 PRO A N 1
ATOM 770 C CA . PRO A 1 99 ? -1.914 -3.676 15.248 1.00 97.88 99 PRO A CA 1
ATOM 771 C C . PRO A 1 99 ? -3.324 -4.269 15.150 1.00 97.88 99 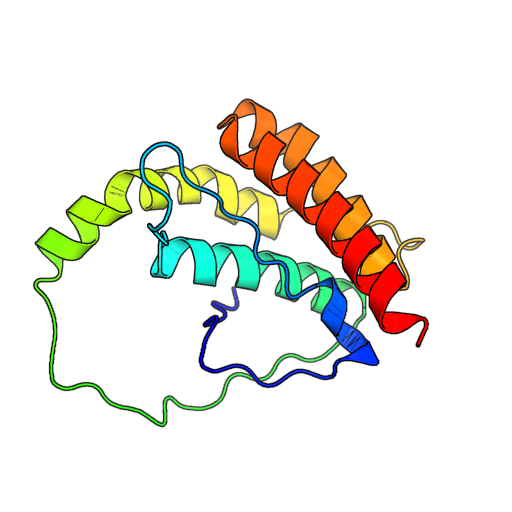PRO A C 1
ATOM 773 O O . PRO A 1 99 ? -4.102 -3.917 14.269 1.00 97.88 99 PRO A O 1
ATOM 776 N N . GLN A 1 100 ? -3.697 -5.130 16.103 1.00 97.31 100 GLN A N 1
ATOM 777 C CA . GLN A 1 100 ? -5.040 -5.737 16.153 1.00 97.31 100 GLN A CA 1
ATOM 778 C C . GLN A 1 100 ? -6.173 -4.710 16.310 1.00 97.31 100 GLN A C 1
ATOM 780 O O . GLN A 1 100 ? -7.322 -5.025 16.022 1.00 97.31 100 GLN A O 1
ATOM 785 N N . SER A 1 101 ? -5.859 -3.494 16.765 1.00 97.50 101 SER A N 1
ATOM 786 C CA . SER A 1 101 ? -6.811 -2.385 16.840 1.00 97.50 101 SER A CA 1
ATOM 787 C C . SER A 1 101 ? -7.189 -1.814 15.472 1.00 97.50 101 SER A C 1
ATOM 789 O O . SER A 1 101 ? -8.233 -1.181 15.373 1.00 97.50 101 SER A O 1
ATOM 791 N N . ALA A 1 102 ? -6.373 -2.024 14.432 1.00 97.81 102 ALA A N 1
ATOM 792 C CA . ALA A 1 102 ? -6.724 -1.647 13.069 1.00 97.81 102 ALA A CA 1
ATOM 793 C C . ALA A 1 102 ? -7.700 -2.688 12.512 1.00 97.81 102 ALA A C 1
ATOM 795 O O . ALA A 1 102 ? -7.299 -3.807 12.190 1.00 97.81 102 ALA A O 1
ATOM 796 N N . THR A 1 103 ? -8.986 -2.342 12.466 1.00 97.00 103 THR A N 1
ATOM 797 C CA . THR A 1 103 ? -10.065 -3.288 12.116 1.00 97.00 103 THR A CA 1
ATOM 798 C C . THR A 1 103 ? -10.771 -2.938 10.811 1.00 97.00 103 THR A C 1
ATOM 800 O O . THR A 1 103 ? -11.498 -3.768 10.268 1.00 97.00 103 THR A O 1
ATOM 803 N N . THR A 1 104 ? -10.520 -1.741 10.283 1.00 96.69 104 THR A N 1
ATOM 804 C CA . THR A 1 104 ? -11.015 -1.261 8.989 1.00 96.69 104 THR A CA 1
ATOM 805 C C . THR A 1 104 ? -9.869 -1.090 7.993 1.00 96.69 104 THR A C 1
ATOM 807 O O . THR A 1 104 ? -8.693 -1.072 8.373 1.00 96.69 104 THR A O 1
ATOM 810 N N . ALA A 1 105 ? -10.187 -0.975 6.701 1.00 95.69 105 ALA A N 1
ATOM 811 C CA . ALA A 1 105 ? -9.172 -0.725 5.681 1.00 95.69 105 ALA A CA 1
ATOM 812 C C . ALA A 1 105 ? -8.535 0.665 5.857 1.00 95.69 105 ALA A C 1
ATOM 814 O O . ALA A 1 105 ? -7.328 0.802 5.675 1.00 95.69 105 ALA A O 1
ATOM 815 N N . GLU A 1 106 ? -9.319 1.659 6.270 1.00 95.75 106 GLU A N 1
ATOM 816 C CA . GLU A 1 106 ? -8.888 3.008 6.633 1.00 95.75 106 GLU A CA 1
ATOM 817 C C . GLU A 1 106 ? -7.839 2.972 7.755 1.00 95.75 106 GLU A C 1
ATOM 819 O O . GLU A 1 106 ? -6.718 3.451 7.555 1.00 95.75 106 GLU A O 1
ATOM 824 N N . ASP A 1 107 ? -8.151 2.320 8.887 1.00 97.06 107 ASP A N 1
ATOM 825 C CA . ASP A 1 107 ? -7.212 2.172 10.012 1.00 97.06 107 ASP A CA 1
ATOM 826 C C . ASP A 1 107 ? -5.910 1.513 9.550 1.00 97.06 107 ASP A C 1
ATOM 828 O O . ASP A 1 107 ? -4.808 1.942 9.896 1.00 97.06 107 ASP A O 1
ATOM 832 N N . CYS A 1 108 ? -6.034 0.457 8.742 1.00 97.69 108 CYS A N 1
ATOM 833 C CA . CYS A 1 108 ? -4.891 -0.296 8.254 1.00 97.69 108 CYS A CA 1
ATOM 834 C C . CYS A 1 108 ? -3.978 0.554 7.362 1.00 97.69 108 CYS A C 1
ATOM 836 O O . CYS A 1 108 ? -2.757 0.456 7.485 1.00 97.69 108 CYS A O 1
ATOM 838 N N . VAL A 1 109 ? -4.539 1.390 6.480 1.00 96.31 109 VAL A N 1
ATOM 839 C CA . VAL A 1 109 ? -3.753 2.304 5.636 1.00 96.31 109 VAL A CA 1
ATOM 840 C C . VAL A 1 109 ? -3.037 3.348 6.489 1.00 96.31 109 VAL A C 1
ATOM 842 O O . VAL A 1 109 ? -1.853 3.594 6.258 1.00 96.31 109 VAL A O 1
ATOM 845 N N . VAL A 1 110 ? -3.706 3.924 7.491 1.00 96.75 110 VAL A N 1
ATOM 846 C CA . VAL A 1 110 ? -3.103 4.925 8.387 1.00 96.75 110 VAL A CA 1
ATOM 847 C C . VAL A 1 110 ? -1.955 4.324 9.205 1.00 96.75 110 VAL A C 1
ATOM 849 O O . VAL A 1 110 ? -0.871 4.903 9.272 1.00 96.75 110 VAL A O 1
ATOM 852 N N . GLU A 1 111 ? -2.138 3.138 9.788 1.00 98.00 111 GLU A N 1
ATOM 853 C CA . GLU A 1 111 ? -1.069 2.446 10.525 1.00 98.00 111 GLU A CA 1
ATOM 854 C C . GLU A 1 111 ? 0.094 2.033 9.611 1.00 98.00 111 GLU A C 1
ATOM 856 O O . GLU A 1 111 ? 1.273 2.146 9.970 1.00 98.00 111 GLU A O 1
ATOM 861 N N . MET A 1 112 ? -0.211 1.616 8.384 1.00 96.75 112 MET A N 1
ATOM 862 C CA . MET A 1 112 ? 0.812 1.326 7.389 1.00 96.75 112 MET A CA 1
ATOM 863 C C . MET A 1 112 ? 1.602 2.577 7.000 1.00 96.75 112 MET A C 1
ATOM 865 O O . MET A 1 112 ? 2.826 2.502 6.925 1.00 96.75 112 MET A O 1
ATOM 869 N N . ALA A 1 113 ? 0.940 3.720 6.803 1.00 96.19 113 ALA A N 1
ATOM 870 C CA . ALA A 1 113 ? 1.590 4.984 6.465 1.00 96.19 113 ALA A CA 1
ATOM 871 C C . ALA A 1 113 ? 2.621 5.394 7.528 1.00 96.19 113 ALA A C 1
ATOM 873 O O . ALA A 1 113 ? 3.761 5.715 7.183 1.00 96.19 113 ALA A O 1
ATOM 874 N N . LYS A 1 114 ? 2.276 5.279 8.818 1.00 97.12 114 LYS A N 1
ATOM 875 C CA . LYS A 1 114 ? 3.220 5.507 9.929 1.00 97.12 114 LYS A CA 1
ATOM 876 C C . LYS A 1 114 ? 4.449 4.609 9.803 1.00 97.12 114 LYS A C 1
ATOM 878 O O . LYS A 1 114 ? 5.582 5.087 9.802 1.00 97.12 114 LYS A O 1
ATOM 883 N N . THR A 1 115 ? 4.216 3.314 9.600 1.00 96.56 115 THR A N 1
ATOM 884 C CA . THR A 1 115 ? 5.283 2.311 9.511 1.00 96.56 115 THR A CA 1
ATOM 885 C C . THR A 1 115 ? 6.183 2.543 8.288 1.00 96.56 115 THR A C 1
ATOM 887 O O . THR A 1 115 ? 7.406 2.426 8.386 1.00 96.56 115 THR A O 1
ATOM 890 N 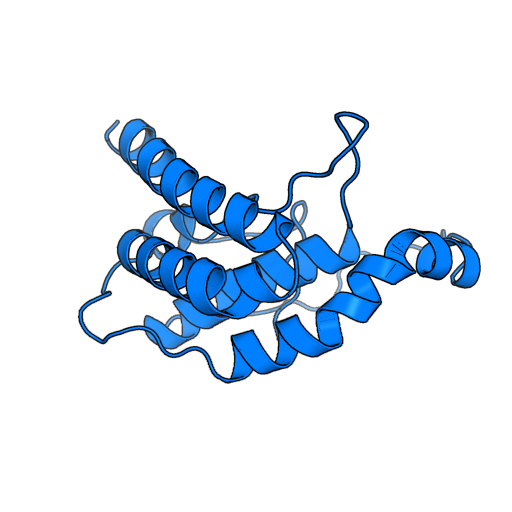N . VAL A 1 116 ? 5.605 2.925 7.143 1.00 95.69 116 VAL A N 1
ATOM 891 C CA . VAL A 1 116 ? 6.334 3.312 5.923 1.00 95.69 116 VAL A CA 1
ATOM 892 C C . VAL A 1 116 ? 7.211 4.532 6.192 1.00 95.69 116 VAL A C 1
ATOM 894 O O . VAL A 1 116 ? 8.408 4.499 5.903 1.00 95.69 116 VAL A O 1
ATOM 897 N N . LYS A 1 117 ? 6.653 5.590 6.789 1.00 95.75 117 LYS A N 1
ATOM 898 C CA . LYS A 1 117 ? 7.383 6.829 7.087 1.00 95.75 117 LYS A CA 1
ATOM 899 C C . LYS A 1 117 ? 8.566 6.590 8.028 1.00 95.75 117 LYS A C 1
ATOM 901 O O . LYS A 1 117 ? 9.653 7.109 7.795 1.00 95.75 117 LYS A O 1
ATOM 906 N N . GLU A 1 118 ? 8.384 5.774 9.062 1.00 96.38 118 GLU A N 1
ATOM 907 C CA . GLU A 1 118 ? 9.416 5.498 10.072 1.00 96.38 118 GLU A CA 1
ATOM 908 C C . GLU A 1 118 ? 10.572 4.619 9.572 1.00 96.38 118 GLU A C 1
ATOM 910 O O . GLU A 1 118 ? 11.717 4.784 10.019 1.00 96.38 118 GLU A O 1
ATOM 915 N N . ASN A 1 119 ? 10.277 3.670 8.680 1.00 95.75 119 ASN A N 1
ATOM 916 C CA . ASN A 1 119 ? 11.239 2.669 8.219 1.00 95.75 119 ASN A CA 1
ATOM 917 C C . ASN A 1 119 ? 11.792 3.018 6.837 1.00 95.75 119 ASN A C 1
ATOM 919 O O . ASN A 1 119 ? 12.994 3.234 6.696 1.00 95.75 119 ASN A O 1
ATOM 923 N N . LEU A 1 120 ? 10.920 3.135 5.835 1.00 94.44 120 LEU A N 1
ATOM 924 C CA . LEU A 1 120 ? 11.317 3.413 4.455 1.00 94.44 120 LEU A CA 1
ATOM 925 C C . LEU A 1 120 ? 11.610 4.895 4.209 1.00 94.44 120 LEU A C 1
ATOM 927 O O . LEU A 1 120 ? 12.427 5.216 3.354 1.00 94.44 120 LEU A O 1
ATOM 931 N N . GLY A 1 121 ? 11.036 5.810 4.996 1.00 92.25 121 GLY A N 1
ATOM 932 C CA . GLY A 1 121 ? 11.337 7.243 4.882 1.00 92.25 121 GLY A CA 1
ATOM 933 C C . GLY A 1 121 ? 12.812 7.602 5.122 1.00 92.25 121 GLY A C 1
ATOM 934 O O . GLY A 1 121 ? 13.258 8.660 4.685 1.00 92.25 121 GLY A O 1
ATOM 935 N N . LYS A 1 122 ? 13.579 6.718 5.781 1.00 93.12 122 LYS A N 1
ATOM 936 C CA . LYS A 1 122 ? 15.037 6.838 5.967 1.00 93.12 122 LYS A CA 1
ATOM 937 C C . LYS A 1 122 ? 15.844 6.333 4.767 1.00 93.12 122 LYS A C 1
ATOM 939 O O . LYS A 1 122 ? 17.007 6.701 4.644 1.00 93.12 122 LYS A O 1
ATOM 944 N N . VAL A 1 123 ? 15.243 5.476 3.940 1.00 91.56 123 VAL A N 1
ATOM 945 C CA . VAL A 1 123 ? 15.855 4.897 2.736 1.00 91.56 123 VAL A CA 1
ATOM 946 C C . VAL A 1 123 ? 15.772 5.902 1.594 1.00 91.56 123 VAL A C 1
ATOM 948 O O . VAL A 1 123 ? 16.792 6.251 1.009 1.00 91.56 123 VAL A O 1
ATOM 951 N N . ASP A 1 124 ? 14.569 6.417 1.330 1.00 89.06 124 ASP A N 1
ATOM 952 C CA . ASP A 1 124 ? 14.338 7.445 0.317 1.00 89.06 124 ASP A CA 1
ATOM 953 C C . ASP A 1 124 ? 13.214 8.410 0.762 1.00 89.06 124 ASP A C 1
ATOM 955 O O . ASP A 1 124 ? 12.150 7.957 1.210 1.00 89.06 124 ASP A O 1
ATOM 959 N N . PRO A 1 125 ? 13.398 9.743 0.634 1.00 88.69 125 PRO A N 1
ATOM 960 C CA . PRO A 1 125 ? 12.373 10.734 0.967 1.00 88.69 125 PRO A CA 1
ATOM 961 C C . PRO A 1 125 ? 11.020 10.512 0.278 1.00 88.69 125 PRO A C 1
ATOM 963 O O . PRO A 1 125 ? 9.985 10.902 0.826 1.00 88.69 125 PRO A O 1
ATOM 966 N N . MET A 1 126 ? 10.997 9.865 -0.891 1.00 85.75 126 MET A N 1
ATOM 967 C CA . MET A 1 126 ? 9.767 9.547 -1.614 1.00 85.75 126 MET A CA 1
ATOM 968 C C . MET A 1 126 ? 8.799 8.709 -0.776 1.00 85.75 126 MET A C 1
ATOM 970 O O . MET A 1 126 ? 7.591 8.893 -0.893 1.00 85.75 126 MET A O 1
ATOM 974 N N . PHE A 1 127 ? 9.299 7.843 0.112 1.00 90.31 127 PHE A N 1
ATOM 975 C CA . PHE A 1 127 ? 8.448 7.018 0.970 1.00 90.31 127 PHE A CA 1
ATOM 976 C C . PHE A 1 127 ? 7.798 7.825 2.092 1.00 90.31 127 PHE A C 1
ATOM 978 O O . PHE A 1 127 ? 6.667 7.536 2.476 1.00 90.31 127 PHE A O 1
ATOM 985 N N . SER A 1 128 ? 8.459 8.884 2.571 1.00 91.31 128 SER A N 1
ATOM 986 C CA . SER A 1 128 ? 7.824 9.831 3.496 1.00 91.31 128 SER A CA 1
ATOM 987 C C . SER A 1 128 ? 6.672 10.566 2.810 1.00 91.31 128 SER A C 1
ATOM 989 O O . SER A 1 128 ? 5.596 10.707 3.388 1.00 91.31 128 SER A O 1
ATOM 991 N N . HIS A 1 129 ? 6.865 10.966 1.550 1.00 88.31 129 HIS A N 1
ATOM 992 C CA . HIS A 1 129 ? 5.809 11.585 0.751 1.00 88.31 129 HIS A CA 1
ATOM 993 C C . HIS A 1 129 ? 4.674 10.606 0.409 1.00 88.31 129 HIS A C 1
ATOM 995 O O . HIS A 1 129 ? 3.499 10.978 0.438 1.00 88.31 129 HIS A O 1
ATOM 1001 N N . ALA A 1 130 ? 5.007 9.347 0.111 1.00 88.50 130 ALA A N 1
ATOM 1002 C CA . ALA A 1 130 ? 4.028 8.291 -0.119 1.00 88.50 130 ALA A CA 1
ATOM 1003 C C . ALA A 1 130 ? 3.168 8.064 1.130 1.00 88.50 130 ALA A C 1
ATOM 1005 O O . ALA A 1 130 ? 1.947 8.048 1.017 1.00 88.50 130 ALA A O 1
ATOM 1006 N N . ALA A 1 131 ? 3.778 7.989 2.316 1.00 92.81 131 ALA A N 1
ATOM 1007 C CA . ALA A 1 131 ? 3.055 7.873 3.580 1.00 92.81 131 ALA A CA 1
ATOM 1008 C C . ALA A 1 131 ? 2.093 9.049 3.822 1.00 92.81 131 ALA A C 1
ATOM 1010 O O . ALA A 1 131 ? 0.929 8.838 4.147 1.00 92.81 131 ALA A O 1
ATOM 1011 N N . GLU A 1 132 ? 2.536 10.287 3.595 1.00 92.56 132 GLU A N 1
ATOM 1012 C CA . GLU A 1 132 ? 1.666 11.469 3.706 1.00 92.56 132 GLU A CA 1
ATOM 1013 C C . GLU A 1 132 ? 0.498 11.420 2.714 1.00 92.56 132 GLU A C 1
ATOM 1015 O O . GLU A 1 132 ? -0.637 11.752 3.052 1.00 92.56 132 GLU A O 1
ATOM 1020 N N . THR A 1 133 ? 0.761 10.947 1.495 1.00 90.50 133 THR A N 1
ATOM 1021 C CA . THR A 1 133 ? -0.268 10.766 0.465 1.00 90.50 133 THR A CA 1
ATOM 1022 C C . THR A 1 133 ? -1.262 9.666 0.844 1.00 90.50 133 THR A C 1
ATOM 1024 O O . THR A 1 133 ? -2.451 9.814 0.581 1.00 90.50 133 THR A O 1
ATOM 1027 N N . MET A 1 134 ? -0.808 8.582 1.480 1.00 92.88 134 MET A N 1
ATOM 1028 C CA . MET A 1 134 ? -1.673 7.510 1.984 1.00 92.88 134 MET A CA 1
ATOM 1029 C C . MET A 1 134 ? -2.645 8.023 3.049 1.00 92.88 134 MET A C 1
ATOM 1031 O O . MET A 1 134 ? -3.832 7.713 2.990 1.00 92.88 134 MET A O 1
ATOM 1035 N N . GLU A 1 135 ? -2.167 8.837 3.993 1.00 93.56 135 GLU A N 1
ATOM 1036 C CA . GLU A 1 135 ? -3.029 9.453 5.008 1.00 93.56 135 GLU A CA 1
ATOM 1037 C C . GLU A 1 135 ? -4.052 10.407 4.381 1.00 93.56 135 GLU A C 1
ATOM 1039 O O . GLU A 1 135 ? -5.229 10.385 4.737 1.00 93.56 135 GLU A O 1
ATOM 1044 N N . GLU A 1 136 ? -3.623 11.240 3.431 1.00 92.56 136 GLU A N 1
ATOM 1045 C CA . GLU A 1 136 ? -4.523 12.167 2.742 1.00 92.56 136 GLU A CA 1
ATOM 1046 C C . GLU A 1 136 ? -5.560 11.435 1.884 1.00 92.56 136 GLU A C 1
ATOM 1048 O O . GLU A 1 136 ? -6.725 11.827 1.839 1.00 92.56 136 GLU A O 1
ATOM 1053 N N . TRP A 1 137 ? -5.162 10.332 1.249 1.00 91.25 137 TRP A N 1
ATOM 1054 C CA . TRP A 1 137 ? -6.067 9.474 0.497 1.00 91.25 137 TRP A CA 1
ATOM 1055 C C . TRP A 1 137 ? -7.205 8.936 1.364 1.00 91.25 137 TRP A C 1
ATOM 1057 O O . TRP A 1 137 ? -8.354 9.001 0.937 1.00 91.25 137 TRP A O 1
ATOM 1067 N N . VAL A 1 138 ? -6.914 8.455 2.577 1.00 93.19 138 VAL A N 1
ATOM 1068 C CA . VAL A 1 138 ? -7.951 7.962 3.500 1.00 93.19 138 VAL A CA 1
ATOM 1069 C C . VAL A 1 138 ? -8.931 9.076 3.860 1.00 93.19 138 VAL A C 1
ATOM 1071 O O . VAL A 1 138 ? -10.136 8.884 3.723 1.00 93.19 138 VAL A O 1
ATOM 1074 N N . LYS A 1 139 ? -8.440 10.274 4.203 1.00 92.75 139 LYS A N 1
ATOM 1075 C CA . LYS A 1 139 ? -9.312 11.426 4.508 1.00 92.75 139 LYS A CA 1
ATOM 1076 C C . LYS A 1 139 ? -10.220 11.784 3.332 1.00 92.75 139 LYS A C 1
ATOM 1078 O O . LYS A 1 139 ? -11.412 12.039 3.506 1.00 92.75 139 LYS A O 1
ATOM 1083 N N . LEU A 1 140 ? -9.664 11.807 2.118 1.00 91.25 140 LEU A N 1
ATOM 1084 C CA . LEU A 1 140 ? -10.435 12.056 0.902 1.00 91.25 140 LEU A CA 1
ATOM 1085 C C . LEU A 1 140 ? -11.466 10.948 0.670 1.00 91.25 140 LEU A C 1
ATOM 1087 O O . LEU A 1 140 ? -12.620 11.250 0.360 1.00 91.25 140 LEU A O 1
ATOM 1091 N N . TRP A 1 141 ? -11.076 9.688 0.855 1.00 89.69 141 TRP A N 1
ATOM 1092 C CA . TRP A 1 141 ? -11.957 8.536 0.707 1.00 89.69 141 TRP A CA 1
ATOM 1093 C C . TRP A 1 141 ? -13.157 8.616 1.652 1.00 89.69 141 TRP A C 1
ATOM 1095 O O . TRP A 1 141 ? -14.290 8.488 1.195 1.00 89.69 141 TRP A O 1
ATOM 1105 N N . GLU A 1 142 ? -12.929 8.909 2.932 1.00 89.94 142 GLU A N 1
ATOM 1106 C CA . GLU A 1 142 ? -13.982 9.093 3.937 1.00 89.94 142 GLU A CA 1
ATOM 1107 C C . GLU A 1 142 ? -14.899 10.274 3.594 1.00 89.94 142 GLU A C 1
ATOM 1109 O O . GLU A 1 142 ? -16.125 10.164 3.686 1.00 89.94 142 GLU A O 1
ATOM 1114 N N . SER A 1 143 ? -14.325 11.391 3.128 1.00 89.56 143 SER A N 1
ATOM 1115 C CA . SER A 1 143 ? -15.098 12.585 2.757 1.00 89.56 143 SER A CA 1
ATOM 1116 C C . SER A 1 143 ? -16.062 12.339 1.591 1.00 89.56 143 SER A C 1
ATOM 1118 O O . SER A 1 143 ? -17.151 12.907 1.562 1.00 89.56 143 SER A O 1
ATOM 1120 N N . VAL A 1 144 ? -15.682 11.471 0.646 1.00 84.12 144 VAL A N 1
ATOM 1121 C CA . VAL A 1 144 ? -16.508 11.107 -0.515 1.00 84.12 144 VAL A CA 1
ATOM 1122 C C . VAL A 1 144 ? -17.415 9.912 -0.207 1.00 84.12 144 VAL A C 1
ATOM 1124 O O . VAL A 1 144 ? -18.507 9.820 -0.755 1.00 84.12 144 VAL A O 1
ATOM 1127 N N . GLY A 1 145 ? -16.975 8.989 0.652 1.00 70.12 145 GLY A N 1
ATOM 1128 C CA . GLY A 1 145 ? -17.730 7.806 1.077 1.00 70.12 145 GLY A CA 1
ATOM 1129 C C . GLY A 1 145 ? -18.862 8.098 2.064 1.00 70.12 145 GLY A C 1
ATOM 1130 O O . GLY A 1 145 ? -19.709 7.238 2.272 1.00 70.12 145 GLY A O 1
ATOM 1131 N N . SER A 1 146 ? -18.907 9.306 2.629 1.00 54.25 146 SER A N 1
ATOM 1132 C CA . SER A 1 146 ? -19.988 9.787 3.502 1.00 54.25 146 SER A CA 1
ATOM 1133 C C . SER A 1 146 ? -21.224 10.310 2.737 1.00 54.25 146 SER A C 1
ATOM 1135 O O . SER A 1 146 ? -22.029 11.040 3.320 1.00 54.25 146 SER A O 1
ATOM 1137 N N . ALA A 1 147 ? -21.369 9.973 1.448 1.00 39.19 147 ALA A N 1
ATOM 1138 C CA . ALA A 1 147 ? -22.477 10.373 0.573 1.00 39.19 147 ALA A CA 1
ATOM 1139 C C . ALA A 1 147 ? -23.307 9.174 0.093 1.00 39.19 147 ALA A C 1
ATOM 1141 O O . ALA A 1 147 ? -22.699 8.160 -0.322 1.00 39.19 147 ALA A O 1
#

pLDDT: mean 83.36, std 14.77, range [39.19, 98.0]

Sequence (147 aa):
MMPVSGINIAFNREAVGPALIPALKLAG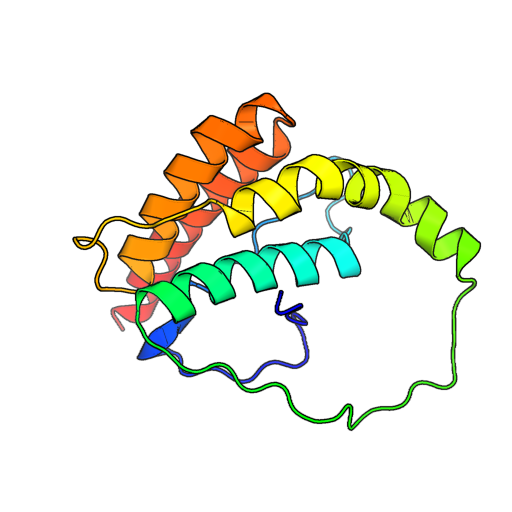EGKFRWETVEDIWCGMCVKVICDHLGLGVKSGLPYVWRTERGDAIESLKKEWEGVKLMEDVVPFFQSVRLPQSATTAEDCVVEMAKTVKENLGKVDPMFSHAAETMEEWVKLWESVGSA

Organism: Lotus japonicus (NCBI:txid34305)

Radius of gyration: 15.69 Å; chains: 1; bounding box: 40×33×46 Å

InterPro domains:
  IPR037595 Reversibly glycosylated polypeptide family [PF03214] (1-145)
  IPR037595 Reversibly glycosylated polypeptide family [PTHR31682] (1-144)

Secondary structure (DSSP, 8-state):
-----SSS----HHHHGGG-----PPSSSS----HHHHHHHHHHHHHHHHHHTT----PPP----------HHHHHHHHHHHHHHHHHHHHHHHH----TT--SHHHHHHHHHHHHHHHGGGT-HHHHHHHHHHHHHHHHHHHHHT-

Foldseek 3Di:
DFQAQPVDDDDDCQAAVLLQAQQFDDPDDPDDDLRRLSSVLSGLSSVLLCVLLVHDDDDDDPPDDDPDDDDPVVNCVVNVVSVVLCVQRVVLSVPDDADNVQNGNLSSLLSVLVSQCVRVCVVDVSSVSSSVSSNVSSVVSVVVVVD